Protein AF-A0A0C4EG77-F1 (afdb_monomer_lite)

Radius of gyration: 25.21 Å; chains: 1; bounding box: 55×54×52 Å

Sequence (113 aa):
MEMRRRSGRAVSERFVLATSGLVLLSDHPLFAAPSVPVAEEEERTASGNGDARVDGEMETTFNLGLTEKQRRDREGVVLPYFDAQTDIGGGEGGRILYEMGREDDFDDEEDEI

Foldseek 3Di:
DWDADPVRDIDDFDWDQDPVGIDTQCPPPVRPDPCDPDDDDDDDDDDDDDDDPPPPQDPDPDDPDDDPVRVVVVVPDDDPCPVVCVVPDPPPPPDDDDDDDPPPCPDPPPPPD

Structure (mmCIF, N/CA/C/O backbone):
data_AF-A0A0C4EG77-F1
#
_entry.id   AF-A0A0C4EG77-F1
#
loop_
_atom_site.group_PDB
_atom_site.id
_atom_site.type_symbol
_atom_site.label_atom_id
_atom_site.label_alt_id
_atom_site.label_comp_id
_atom_site.label_asym_id
_atom_site.label_entity_id
_atom_site.label_seq_id
_atom_site.pdbx_PDB_ins_code
_atom_site.Cartn_x
_atom_site.Cartn_y
_atom_site.Cartn_z
_atom_site.occupancy
_atom_site.B_iso_or_equiv
_atom_site.auth_seq_id
_atom_site.auth_comp_id
_atom_site.auth_asym_id
_atom_site.auth_atom_id
_atom_site.pdbx_PDB_model_num
ATOM 1 N N . MET A 1 1 ? -7.246 21.618 6.477 1.00 80.88 1 MET A N 1
ATOM 2 C CA . MET A 1 1 ? -6.494 22.786 5.989 1.00 80.88 1 MET A CA 1
ATOM 3 C C . MET A 1 1 ? -5.078 22.330 5.688 1.00 80.88 1 MET A C 1
ATOM 5 O O . MET A 1 1 ? -4.525 21.598 6.498 1.00 80.88 1 MET A O 1
ATOM 9 N N . GLU A 1 2 ? -4.529 22.681 4.527 1.00 86.69 2 GLU A N 1
ATOM 10 C CA . GLU A 1 2 ? -3.161 22.321 4.129 1.00 86.69 2 GLU A CA 1
ATOM 11 C C . GLU A 1 2 ? -2.296 23.585 4.101 1.00 86.69 2 GLU A C 1
ATOM 13 O O . GLU A 1 2 ? -2.693 24.603 3.536 1.00 86.69 2 GLU A O 1
ATOM 18 N N . MET A 1 3 ? -1.127 23.520 4.730 1.00 87.38 3 MET A N 1
ATOM 19 C CA . MET A 1 3 ? -0.118 24.568 4.756 1.00 87.38 3 MET A CA 1
ATOM 20 C C . MET A 1 3 ? 1.199 23.994 4.240 1.00 87.38 3 MET A C 1
ATOM 22 O O . MET A 1 3 ? 1.629 22.921 4.652 1.00 87.38 3 MET A O 1
ATOM 26 N N . ARG A 1 4 ? 1.889 24.732 3.372 1.00 91.06 4 ARG A N 1
ATOM 27 C CA . ARG A 1 4 ? 3.237 24.373 2.920 1.00 91.06 4 ARG A CA 1
ATOM 28 C C . ARG A 1 4 ? 4.276 25.155 3.712 1.00 91.06 4 ARG A C 1
ATOM 30 O O . ARG A 1 4 ? 4.212 26.381 3.781 1.00 91.06 4 ARG A O 1
ATOM 37 N N . ARG A 1 5 ? 5.228 24.449 4.329 1.00 89.94 5 ARG A N 1
ATOM 38 C CA . ARG A 1 5 ? 6.355 25.079 5.035 1.00 89.94 5 ARG A CA 1
ATOM 39 C C . ARG A 1 5 ? 7.346 25.650 4.018 1.00 89.94 5 ARG A C 1
ATOM 41 O O . ARG A 1 5 ? 7.358 25.246 2.859 1.00 89.94 5 ARG A O 1
ATOM 48 N N . ARG A 1 6 ? 8.237 26.542 4.466 1.00 89.69 6 ARG A N 1
ATOM 49 C CA . ARG A 1 6 ? 9.307 27.106 3.613 1.00 89.69 6 ARG A CA 1
ATOM 50 C C . ARG A 1 6 ? 10.249 26.036 3.046 1.00 89.69 6 ARG A C 1
ATOM 52 O O . ARG A 1 6 ? 10.828 26.252 1.996 1.00 89.69 6 ARG A O 1
ATOM 59 N N . SER A 1 7 ? 10.346 24.879 3.705 1.00 88.25 7 SER A N 1
ATOM 60 C CA . SER A 1 7 ? 11.074 23.701 3.219 1.00 88.25 7 SER A CA 1
ATOM 61 C C . SER A 1 7 ? 10.354 22.930 2.102 1.00 88.25 7 SER A C 1
ATOM 63 O O . SER A 1 7 ? 10.795 21.853 1.727 1.00 88.25 7 SER A O 1
ATOM 65 N N . GLY A 1 8 ? 9.200 23.403 1.619 1.00 89.25 8 GLY A N 1
ATOM 66 C CA . GLY A 1 8 ? 8.391 22.728 0.598 1.00 89.25 8 GLY A CA 1
ATOM 67 C C . GLY A 1 8 ? 7.515 21.588 1.130 1.00 89.25 8 GLY A C 1
ATOM 68 O O . GLY A 1 8 ? 6.552 21.203 0.470 1.00 89.25 8 GLY A O 1
ATOM 69 N N . ARG A 1 9 ? 7.774 21.086 2.346 1.00 90.12 9 ARG A N 1
ATOM 70 C CA . ARG A 1 9 ? 6.975 20.020 2.966 1.00 90.12 9 ARG A CA 1
ATOM 71 C C . ARG A 1 9 ? 5.557 20.508 3.283 1.00 90.12 9 ARG A C 1
ATOM 73 O O . ARG A 1 9 ? 5.376 21.507 3.988 1.00 90.12 9 ARG A O 1
ATOM 80 N N . ALA A 1 10 ? 4.561 19.781 2.778 1.00 90.31 10 ALA A N 1
ATOM 81 C CA . ALA A 1 10 ? 3.154 20.016 3.076 1.00 90.31 10 ALA A CA 1
ATOM 82 C C . ALA A 1 10 ? 2.787 19.461 4.462 1.00 90.31 10 ALA A C 1
ATOM 84 O O . ALA A 1 10 ? 3.207 18.369 4.846 1.00 90.31 10 ALA A O 1
ATOM 85 N N . VAL A 1 11 ? 2.007 20.233 5.211 1.00 88.94 11 VAL A N 1
ATOM 86 C CA . VAL A 1 11 ? 1.423 19.883 6.506 1.00 88.94 11 VAL A CA 1
ATOM 87 C C . VAL A 1 11 ? -0.081 20.028 6.361 1.00 88.94 11 VAL A C 1
ATOM 89 O O . VAL A 1 11 ? -0.560 21.063 5.903 1.00 88.94 11 VAL A O 1
ATOM 92 N N . SER A 1 12 ? -0.835 18.997 6.728 1.00 90.88 12 SER A N 1
ATOM 93 C CA . SER A 1 12 ? -2.294 19.040 6.668 1.00 90.88 12 SER A CA 1
ATO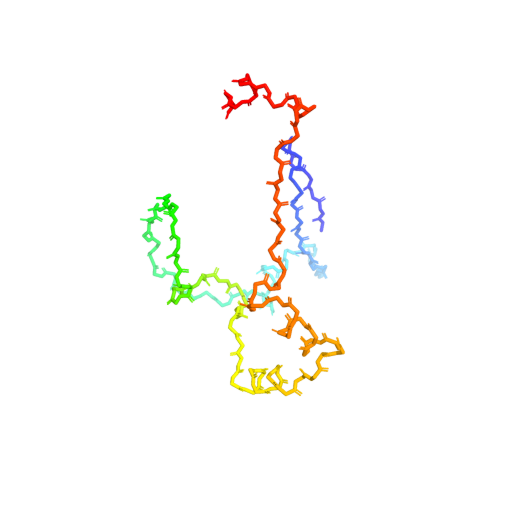M 94 C C . SER A 1 12 ? -2.892 18.719 8.028 1.00 90.88 12 SER A C 1
ATOM 96 O O . SER A 1 12 ? -2.473 17.776 8.692 1.00 90.88 12 SER A O 1
ATOM 98 N N . GLU A 1 13 ? -3.879 19.513 8.428 1.00 89.25 13 GLU A N 1
ATOM 99 C CA . GLU A 1 13 ? -4.638 19.332 9.664 1.00 89.25 13 GLU A CA 1
ATOM 100 C C . GLU A 1 13 ? -6.136 19.263 9.367 1.00 89.25 13 GLU A C 1
ATOM 102 O O . GLU A 1 13 ? -6.640 19.884 8.422 1.00 89.25 13 GLU A O 1
ATOM 107 N N . ARG A 1 14 ? -6.870 18.490 10.169 1.00 91.75 14 ARG A N 1
ATOM 108 C CA . ARG A 1 14 ? -8.324 18.326 10.043 1.00 91.75 14 ARG A CA 1
ATOM 109 C C . ARG A 1 14 ? -9.021 19.132 11.129 1.00 91.75 14 ARG A C 1
ATOM 111 O O . ARG A 1 14 ? -8.647 19.044 12.291 1.00 91.75 14 ARG A O 1
ATOM 118 N N . PHE A 1 15 ? -10.051 19.876 10.741 1.00 90.44 15 PHE A N 1
ATOM 119 C CA . PHE A 1 15 ? -10.835 20.724 11.636 1.00 90.44 15 PHE A CA 1
ATOM 120 C C . PHE A 1 15 ? -12.302 20.313 11.586 1.00 90.44 15 PHE A C 1
ATOM 122 O O . PHE A 1 15 ? -12.789 19.863 10.547 1.00 90.44 15 PHE A O 1
ATOM 129 N N . VAL A 1 16 ? -12.997 20.505 12.699 1.00 91.69 16 VAL A N 1
ATOM 130 C CA . VAL A 1 16 ? -14.445 20.350 12.825 1.00 91.69 16 VAL A CA 1
ATOM 131 C C . VAL A 1 16 ? -15.046 21.733 13.045 1.00 91.69 16 VAL A C 1
ATOM 133 O O . VAL A 1 16 ? -14.526 22.529 13.827 1.00 91.69 16 VAL A O 1
ATOM 136 N N . LEU A 1 17 ? -16.140 22.033 12.348 1.00 89.81 17 LEU A N 1
ATOM 137 C CA . LEU A 1 17 ? -16.901 23.254 12.585 1.00 89.81 17 LEU A CA 1
ATOM 138 C C . LEU A 1 17 ? -17.885 23.003 13.733 1.00 89.81 17 LEU A C 1
ATOM 140 O O . LEU A 1 17 ? -18.901 22.334 13.551 1.00 89.81 17 LEU A O 1
ATOM 144 N N . ALA A 1 18 ? -17.558 23.519 14.913 1.00 84.06 18 ALA A N 1
ATOM 145 C CA . ALA A 1 18 ? -18.431 23.527 16.075 1.00 84.06 18 ALA A CA 1
ATOM 146 C C . ALA A 1 18 ? -19.273 24.811 16.107 1.00 84.06 18 ALA A C 1
ATOM 148 O O . ALA A 1 18 ? -18.980 25.803 15.436 1.00 84.06 18 ALA A O 1
ATOM 149 N N . THR A 1 19 ? -20.311 24.821 16.940 1.00 86.38 19 THR A N 1
ATOM 150 C CA . THR A 1 19 ? -21.161 26.004 17.157 1.00 86.38 19 THR A CA 1
ATOM 151 C C . THR A 1 19 ? -20.386 27.202 17.715 1.00 86.38 19 THR A C 1
ATOM 153 O O . THR A 1 19 ? -20.789 28.341 17.501 1.00 86.38 19 THR A O 1
ATOM 156 N N . SER A 1 20 ? -19.266 26.954 18.397 1.00 84.19 20 SER A N 1
ATOM 157 C CA . SER A 1 20 ? -18.355 27.964 18.942 1.00 84.19 20 SER A CA 1
ATOM 158 C C . SER A 1 20 ? -17.241 28.396 17.979 1.00 84.19 20 SER A C 1
ATOM 160 O O . SER A 1 20 ? -16.485 29.306 18.314 1.00 84.19 20 SER A O 1
ATOM 162 N N . GLY A 1 21 ? -17.119 27.769 16.804 1.00 87.25 21 GLY A N 1
ATOM 163 C CA . GLY A 1 21 ? -16.078 28.066 15.819 1.00 87.25 21 GLY A CA 1
ATOM 164 C C . GLY A 1 21 ? -15.376 26.822 15.272 1.00 87.25 21 GLY A C 1
ATOM 165 O O . GLY A 1 21 ? -15.839 25.694 15.423 1.00 87.25 21 GLY A O 1
ATOM 166 N N . LEU A 1 22 ? -14.247 27.035 14.598 1.00 89.25 22 LEU A N 1
ATOM 167 C CA . LEU A 1 22 ? -13.404 25.957 14.078 1.00 89.25 22 LEU A CA 1
ATOM 168 C C . LEU A 1 22 ? -12.530 25.394 15.205 1.00 89.25 22 LEU A C 1
ATOM 170 O O . LEU A 1 22 ? -11.800 26.145 15.847 1.00 89.25 22 LEU A O 1
ATOM 174 N N . VAL A 1 23 ? -12.590 24.080 15.419 1.00 90.88 23 VAL A N 1
ATOM 175 C CA . VAL A 1 23 ? -11.788 23.358 16.419 1.00 90.88 23 VAL A CA 1
ATOM 176 C C . VAL A 1 23 ? -10.969 22.281 15.713 1.00 90.88 23 VAL A C 1
ATOM 178 O O . VAL A 1 23 ? -11.428 21.690 14.731 1.00 90.88 23 VAL A O 1
ATOM 181 N N . LEU A 1 24 ? -9.744 22.035 16.177 1.00 89.69 24 LEU A N 1
ATOM 182 C CA . LEU A 1 24 ? -8.902 20.962 15.655 1.00 89.69 24 LEU A CA 1
ATOM 183 C C . LEU A 1 24 ? -9.553 19.601 15.948 1.00 89.69 24 LEU A C 1
ATOM 185 O O . LEU A 1 24 ? -10.125 19.394 17.017 1.00 89.69 24 LEU A O 1
ATOM 189 N N . LEU A 1 25 ? -9.485 18.662 15.003 1.00 89.19 25 LEU A N 1
ATOM 190 C CA . LEU A 1 25 ? -10.133 17.356 15.155 1.00 89.19 25 LEU A CA 1
ATOM 191 C C . LEU A 1 25 ? -9.623 16.595 16.390 1.00 89.19 25 LEU A C 1
ATOM 193 O O . LEU A 1 25 ? -10.423 15.955 17.059 1.00 89.19 25 LEU A O 1
ATOM 197 N N . SER A 1 26 ? -8.331 16.698 16.716 1.00 86.38 26 SER A N 1
ATOM 198 C CA . SER A 1 26 ? -7.726 16.063 17.899 1.00 86.38 26 SER A CA 1
ATOM 199 C C . SER A 1 26 ? -8.222 16.628 19.227 1.00 86.38 26 SER A C 1
ATOM 201 O O . SER A 1 26 ? -8.188 15.929 20.232 1.00 86.38 26 SER A O 1
ATOM 203 N N . ASP A 1 27 ? -8.690 17.874 19.235 1.00 85.19 27 ASP A N 1
ATOM 204 C CA . ASP A 1 27 ? -9.074 18.583 20.458 1.00 85.19 27 ASP A CA 1
ATOM 205 C C . ASP A 1 27 ? -10.585 18.486 20.701 1.00 85.19 27 ASP A C 1
ATOM 207 O O . ASP A 1 27 ? -11.103 18.899 21.740 1.00 85.19 27 ASP A O 1
ATOM 211 N N . HIS A 1 28 ? -11.326 17.941 19.733 1.00 85.75 28 HIS A N 1
ATOM 212 C CA . HIS A 1 28 ? -12.755 17.742 19.865 1.00 85.75 28 HIS A CA 1
ATOM 213 C C . HIS A 1 28 ? -13.030 16.588 20.846 1.00 85.75 28 HIS A C 1
ATOM 215 O O . HIS A 1 28 ? -12.514 15.489 20.649 1.00 85.75 28 HIS A O 1
ATOM 221 N N . PRO A 1 29 ? -13.907 16.759 21.852 1.00 83.44 29 PRO A N 1
ATOM 222 C CA . PRO A 1 29 ? -14.089 15.787 22.938 1.00 83.44 29 PRO A CA 1
ATOM 223 C C . PRO A 1 29 ? -14.526 14.387 22.476 1.00 83.44 29 PRO A C 1
ATOM 225 O O . PRO A 1 29 ? -14.283 13.408 23.168 1.00 83.44 29 PRO A O 1
ATOM 228 N N . LEU A 1 30 ? -15.158 14.278 21.302 1.00 81.81 30 LEU A N 1
ATOM 229 C CA . LEU A 1 30 ? -15.543 12.991 20.698 1.00 81.81 30 LEU A CA 1
ATOM 230 C C . LEU A 1 30 ? -14.423 12.299 19.899 1.00 81.81 30 LEU A C 1
ATOM 232 O O . LEU A 1 30 ? -14.570 11.133 19.548 1.00 81.81 30 LEU A O 1
ATOM 236 N N . PHE A 1 31 ? -13.351 13.016 19.565 1.00 82.00 31 PHE A N 1
ATOM 237 C CA . PHE A 1 31 ? -12.266 12.552 18.691 1.00 82.00 31 PHE A CA 1
ATOM 238 C C . PHE A 1 31 ? -10.883 12.640 19.351 1.00 82.00 31 PHE A C 1
ATOM 240 O O . PHE A 1 31 ? -9.894 12.236 18.740 1.00 82.00 31 PHE A O 1
ATOM 247 N N . ALA A 1 32 ? -10.810 13.144 20.585 1.00 81.00 32 ALA A N 1
ATOM 248 C CA . ALA A 1 32 ? -9.586 13.178 21.364 1.00 81.00 32 ALA A CA 1
ATOM 249 C C . ALA A 1 32 ? -9.065 11.757 21.597 1.00 81.00 32 ALA A C 1
ATOM 251 O O . ALA A 1 32 ? -9.802 10.869 22.035 1.00 81.00 32 ALA A O 1
ATOM 252 N N . ALA A 1 33 ? -7.787 11.542 21.283 1.00 75.62 33 ALA A N 1
ATOM 253 C CA . ALA A 1 33 ? -7.131 10.274 21.559 1.00 75.62 33 ALA A CA 1
ATOM 254 C C . ALA A 1 33 ? -7.112 10.033 23.081 1.00 75.62 33 ALA A C 1
ATOM 256 O O . ALA A 1 33 ? -6.870 10.977 23.841 1.00 75.62 33 ALA A O 1
ATOM 257 N N . PRO A 1 34 ? -7.360 8.798 23.551 1.00 72.75 34 PRO A N 1
ATOM 258 C CA . PRO A 1 34 ? -7.219 8.489 24.966 1.00 72.75 34 PRO A CA 1
ATOM 259 C C . PRO A 1 34 ? -5.778 8.786 25.391 1.00 72.75 34 PRO A C 1
ATOM 261 O O . PRO A 1 34 ? -4.834 8.336 24.743 1.00 72.75 34 PRO A O 1
ATOM 264 N N . SER A 1 35 ? -5.605 9.555 26.467 1.00 60.91 35 SER A N 1
ATOM 265 C CA . SER A 1 35 ? -4.297 9.841 27.054 1.00 60.91 35 SER A CA 1
ATOM 266 C C . SER A 1 35 ? -3.737 8.559 27.673 1.00 60.91 35 SER A C 1
ATOM 268 O O . SER A 1 35 ? -3.946 8.280 28.854 1.00 60.91 35 SER A O 1
ATOM 270 N N . VAL A 1 36 ? -3.083 7.736 26.860 1.00 53.31 36 VAL A N 1
ATOM 271 C CA . VAL A 1 36 ? -2.276 6.621 27.350 1.00 53.31 36 VAL A CA 1
ATOM 272 C C . VAL A 1 36 ? -1.014 7.246 27.954 1.00 53.31 36 VAL A C 1
ATOM 274 O O . VAL A 1 36 ? -0.365 8.034 27.264 1.00 53.31 36 VAL A O 1
ATOM 277 N N . PRO A 1 37 ? -0.676 6.993 29.232 1.00 46.59 37 PRO A N 1
ATOM 278 C CA . PRO A 1 37 ? 0.552 7.519 29.810 1.00 46.59 37 PRO A CA 1
ATOM 279 C C . PRO A 1 37 ? 1.739 6.930 29.043 1.00 46.59 37 PRO A C 1
ATOM 281 O O . PRO A 1 37 ? 1.967 5.722 29.062 1.00 46.59 37 PRO A O 1
ATOM 284 N N . VAL A 1 38 ? 2.444 7.800 28.324 1.00 45.12 38 VAL A N 1
ATOM 285 C CA . VAL A 1 38 ? 3.650 7.478 27.563 1.00 45.12 38 VAL A CA 1
ATOM 286 C C . VAL A 1 38 ? 4.749 7.172 28.577 1.00 45.12 38 VAL A C 1
ATOM 288 O O . VAL A 1 38 ? 5.187 8.061 29.308 1.00 45.12 38 VAL A O 1
ATOM 291 N N . ALA A 1 39 ? 5.137 5.903 28.675 1.00 44.53 39 ALA A N 1
ATOM 292 C CA . ALA A 1 39 ? 6.370 5.522 29.341 1.00 44.53 39 ALA A CA 1
ATOM 293 C C . ALA A 1 39 ? 7.533 5.984 28.450 1.00 44.53 39 ALA A C 1
ATOM 295 O O . ALA A 1 39 ? 7.689 5.486 27.342 1.00 44.53 39 ALA A O 1
ATOM 296 N N . GLU A 1 40 ? 8.229 7.010 28.934 1.00 42.47 40 GLU A N 1
ATOM 297 C CA . GLU A 1 40 ? 9.622 7.402 28.683 1.00 42.47 40 GLU A CA 1
ATOM 298 C C . GLU A 1 40 ? 10.266 6.860 27.390 1.00 42.47 40 GLU A C 1
ATOM 300 O O . GLU A 1 40 ? 10.693 5.712 27.298 1.00 42.47 40 GLU A O 1
ATOM 305 N N . GLU A 1 41 ? 10.364 7.749 26.399 1.00 41.59 41 GLU A N 1
ATOM 306 C CA . GLU A 1 41 ? 11.125 7.584 25.162 1.00 41.59 41 GLU A CA 1
ATOM 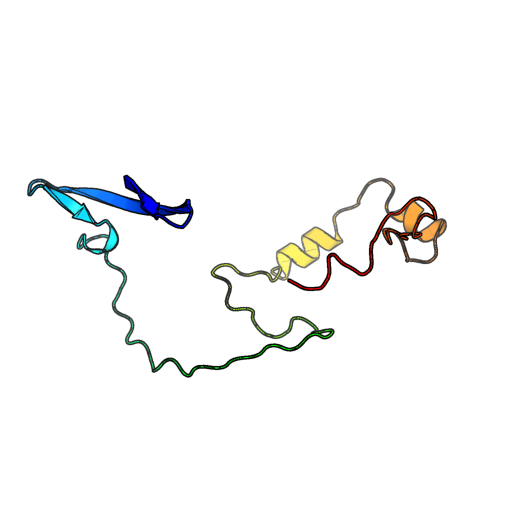307 C C . GLU A 1 41 ? 12.632 7.471 25.479 1.00 41.59 41 GLU A C 1
ATOM 309 O O . GLU A 1 41 ? 13.279 8.461 25.822 1.00 41.59 41 GLU A O 1
ATOM 314 N N . GLU A 1 42 ? 13.211 6.273 25.357 1.00 37.97 42 GLU A N 1
ATOM 315 C CA . GLU A 1 42 ? 14.665 6.109 25.247 1.00 37.97 42 GLU A CA 1
ATOM 316 C C . GLU A 1 42 ? 15.089 6.223 23.777 1.00 37.97 42 GLU A C 1
ATOM 318 O O . GLU A 1 42 ? 14.775 5.370 22.944 1.00 37.97 42 GLU A O 1
ATOM 323 N N . GLU A 1 43 ? 15.858 7.271 23.476 1.00 43.78 43 GLU A N 1
ATOM 324 C CA . GLU A 1 43 ? 16.637 7.419 22.249 1.00 43.78 43 GLU A CA 1
ATOM 325 C C . GLU A 1 43 ? 17.459 6.155 21.953 1.00 43.78 43 GLU A C 1
ATOM 327 O O . GLU A 1 43 ? 18.344 5.781 22.726 1.00 43.78 43 GLU A O 1
ATOM 332 N N . ARG A 1 44 ? 17.251 5.533 20.785 1.00 40.91 44 ARG A N 1
ATOM 333 C CA . ARG A 1 44 ? 18.241 4.621 20.193 1.00 40.91 44 ARG A CA 1
ATOM 334 C C . ARG A 1 44 ? 18.423 4.913 18.714 1.00 40.91 44 ARG A C 1
ATOM 336 O O . ARG A 1 44 ? 17.638 4.528 17.855 1.00 40.91 44 ARG A O 1
ATOM 343 N N . THR A 1 45 ? 19.528 5.591 18.443 1.00 41.59 45 THR A N 1
ATOM 344 C CA . THR A 1 45 ? 20.224 5.605 17.160 1.00 41.59 45 THR A CA 1
ATOM 345 C C . THR A 1 45 ? 20.572 4.180 16.721 1.00 41.59 45 THR A C 1
ATOM 347 O O . THR A 1 45 ? 21.194 3.448 17.491 1.00 41.59 45 THR A O 1
ATOM 350 N N . ALA A 1 46 ? 20.291 3.816 15.470 1.00 38.38 46 ALA A N 1
ATOM 351 C CA . ALA A 1 46 ? 20.979 2.711 14.804 1.00 38.38 46 ALA A CA 1
ATOM 352 C C . ALA A 1 46 ? 21.044 2.955 13.289 1.00 38.38 46 ALA A C 1
ATOM 354 O O . ALA A 1 46 ? 20.146 2.598 12.533 1.00 38.38 46 ALA A O 1
ATOM 355 N N . SER A 1 47 ? 22.139 3.589 12.866 1.00 43.09 47 SER A N 1
ATOM 356 C CA . SER A 1 47 ? 22.706 3.401 11.530 1.00 43.09 47 SER A CA 1
ATOM 357 C C . SER A 1 47 ? 23.387 2.028 11.499 1.00 43.09 47 SER A C 1
ATOM 359 O O . SER A 1 47 ? 24.105 1.693 12.443 1.00 43.09 47 SER A O 1
ATOM 361 N N . GLY A 1 48 ? 23.164 1.229 10.454 1.00 32.91 48 GLY A N 1
ATOM 362 C CA . GLY A 1 48 ? 23.808 -0.079 10.320 1.00 32.91 48 GLY A CA 1
ATOM 363 C C . GLY A 1 48 ? 23.178 -0.973 9.258 1.00 32.91 48 GLY A C 1
ATOM 364 O O . GLY A 1 48 ? 22.165 -1.617 9.494 1.00 32.91 48 GLY A O 1
ATOM 365 N N . ASN A 1 49 ? 23.819 -1.002 8.095 1.00 42.00 49 ASN A N 1
ATOM 366 C CA . ASN A 1 49 ? 23.562 -1.862 6.944 1.00 42.00 49 ASN A CA 1
ATOM 367 C C . ASN A 1 49 ? 23.701 -3.364 7.294 1.00 42.00 49 ASN A C 1
ATOM 369 O O . ASN A 1 49 ? 24.641 -3.728 8.001 1.00 42.00 49 ASN A O 1
ATOM 373 N N . GLY A 1 50 ? 22.850 -4.235 6.736 1.00 34.22 50 GLY A N 1
ATOM 374 C CA . GLY A 1 50 ? 23.084 -5.688 6.712 1.00 34.22 50 GLY A CA 1
ATOM 375 C C . GLY A 1 50 ? 21.864 -6.564 7.011 1.00 34.22 50 GLY A C 1
ATOM 376 O O . GLY A 1 50 ? 21.359 -6.558 8.126 1.00 34.22 50 GLY A O 1
ATOM 377 N N . ASP A 1 51 ? 21.446 -7.331 5.998 1.00 44.66 51 ASP A N 1
ATOM 378 C CA . ASP A 1 51 ? 20.776 -8.644 6.057 1.00 44.66 51 ASP A CA 1
ATOM 379 C C . ASP A 1 51 ? 20.080 -9.005 7.385 1.00 44.66 51 ASP A C 1
ATOM 381 O O . ASP A 1 51 ? 20.496 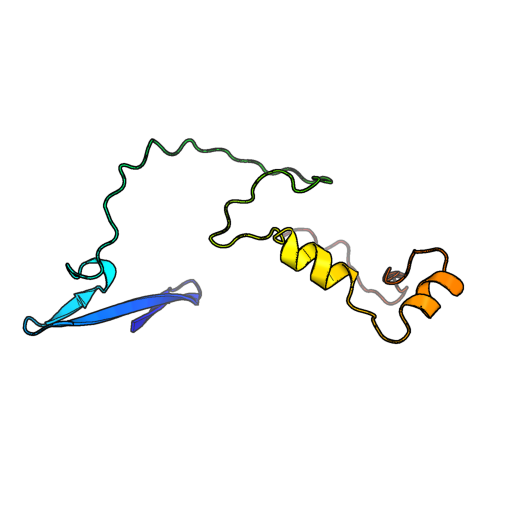-9.893 8.132 1.00 44.66 51 ASP A O 1
ATOM 385 N N . ALA A 1 52 ? 18.993 -8.299 7.688 1.00 38.22 52 ALA A N 1
ATOM 386 C CA . ALA A 1 52 ? 18.119 -8.651 8.788 1.00 38.22 52 ALA A CA 1
ATOM 387 C C . ALA A 1 52 ? 16.977 -9.499 8.232 1.00 38.22 52 ALA A C 1
ATOM 389 O O . ALA A 1 52 ? 16.083 -8.998 7.548 1.00 38.22 52 ALA A O 1
ATOM 390 N N . ARG A 1 53 ? 16.965 -10.788 8.592 1.00 46.88 53 ARG A N 1
ATOM 391 C CA . ARG A 1 53 ? 15.700 -11.500 8.795 1.00 46.88 53 ARG A CA 1
ATOM 392 C C . ARG A 1 53 ? 14.812 -10.555 9.602 1.00 46.88 53 ARG A C 1
ATOM 394 O O . ARG A 1 53 ? 15.130 -10.260 10.753 1.00 46.88 53 ARG A O 1
ATOM 401 N N . VAL A 1 54 ? 13.778 -10.019 8.957 1.00 48.12 54 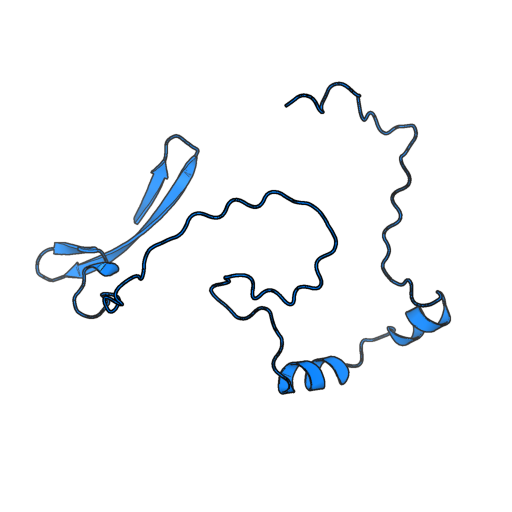VAL A N 1
ATOM 402 C CA . VAL A 1 54 ? 12.813 -9.087 9.547 1.00 48.12 54 VAL A CA 1
ATOM 403 C C . VAL A 1 54 ? 11.940 -9.879 10.516 1.00 48.12 54 VAL A C 1
ATOM 405 O O . VAL A 1 54 ? 10.811 -10.239 10.217 1.00 48.12 54 VAL A O 1
ATOM 408 N N . ASP A 1 55 ? 12.535 -10.234 11.647 1.00 48.00 55 ASP A N 1
ATOM 409 C CA . ASP A 1 55 ? 11.871 -10.776 12.835 1.00 48.00 55 ASP A CA 1
ATOM 410 C C . ASP A 1 55 ? 11.970 -9.769 13.997 1.00 48.00 55 ASP A C 1
ATOM 412 O O . ASP A 1 55 ? 11.679 -10.069 15.149 1.00 48.00 55 ASP A O 1
ATOM 416 N N . GLY A 1 56 ? 12.417 -8.546 13.691 1.00 50.88 56 GLY A N 1
ATOM 417 C CA . GLY A 1 56 ? 12.182 -7.375 14.517 1.00 50.88 56 GLY A CA 1
ATOM 418 C C . GLY A 1 56 ? 10.901 -6.724 14.027 1.00 50.88 56 GLY A C 1
ATOM 419 O O . GLY A 1 56 ? 10.835 -6.315 12.866 1.00 50.88 56 GLY A O 1
ATOM 420 N N . GLU A 1 57 ? 9.890 -6.669 14.889 1.00 61.44 57 GLU A N 1
ATOM 421 C CA . GLU A 1 57 ? 8.646 -5.941 14.658 1.00 61.44 57 GLU A CA 1
ATOM 422 C C . GLU A 1 57 ? 8.989 -4.483 14.326 1.00 61.44 57 GLU A C 1
ATOM 424 O O . GLU A 1 57 ? 9.233 -3.661 15.205 1.00 61.44 57 GLU A O 1
ATOM 429 N N . MET A 1 58 ? 9.082 -4.168 13.032 1.00 63.75 58 MET A N 1
ATOM 430 C CA . MET A 1 58 ? 9.204 -2.791 12.577 1.00 63.75 58 MET A CA 1
ATOM 431 C C . MET A 1 58 ? 7.975 -2.049 13.094 1.00 63.75 58 MET A C 1
ATOM 433 O O . MET A 1 58 ? 6.849 -2.461 12.796 1.00 63.75 58 MET A O 1
ATOM 437 N N . GLU A 1 59 ? 8.188 -0.970 13.850 1.00 70.19 59 GLU A N 1
ATOM 438 C CA . GLU A 1 59 ? 7.124 -0.116 14.380 1.00 70.19 59 GLU A CA 1
ATOM 439 C C . GLU A 1 59 ? 6.367 0.550 13.227 1.00 70.19 59 GLU A C 1
ATOM 441 O O . GLU A 1 59 ? 6.648 1.658 12.774 1.00 70.19 59 GLU A O 1
ATOM 446 N N . THR A 1 60 ? 5.401 -0.185 12.699 1.00 78.06 60 THR A N 1
ATOM 447 C CA . THR A 1 60 ? 4.547 0.219 11.598 1.00 78.06 60 THR A CA 1
ATOM 448 C C . THR A 1 60 ? 3.131 0.334 12.128 1.00 78.06 60 THR A C 1
ATOM 450 O O . THR A 1 60 ? 2.671 -0.469 12.935 1.00 78.06 60 THR A O 1
ATOM 453 N N . THR A 1 61 ? 2.402 1.357 11.683 1.00 84.50 61 THR A N 1
ATOM 454 C CA . THR A 1 61 ? 1.008 1.589 12.108 1.00 84.50 61 THR A CA 1
ATOM 455 C C . THR A 1 61 ? 0.034 0.529 11.577 1.00 84.50 61 THR A C 1
ATOM 457 O O . THR A 1 61 ? -1.167 0.596 11.836 1.00 84.50 61 THR A O 1
ATOM 460 N N . PHE A 1 62 ? 0.540 -0.444 10.819 1.00 82.81 62 PHE A N 1
ATOM 461 C CA . PHE A 1 62 ? -0.184 -1.554 10.227 1.00 82.81 62 PHE A CA 1
ATOM 462 C C . PHE A 1 62 ? 0.707 -2.799 10.210 1.00 82.81 62 PHE A C 1
ATOM 464 O O . PHE A 1 62 ? 1.913 -2.697 10.041 1.00 82.81 62 PHE A O 1
ATOM 471 N N . ASN A 1 63 ? 0.115 -3.986 10.340 1.00 79.69 63 ASN A N 1
ATOM 472 C CA . ASN A 1 63 ? 0.876 -5.234 10.335 1.00 79.69 63 ASN A CA 1
ATOM 473 C C . ASN A 1 63 ? 1.441 -5.532 8.939 1.00 79.69 63 ASN A C 1
ATOM 475 O O . ASN A 1 63 ? 0.681 -5.699 7.985 1.00 79.69 63 ASN A O 1
ATOM 479 N N . LEU A 1 64 ? 2.768 -5.644 8.840 1.00 82.50 64 LEU A N 1
ATOM 480 C CA . LEU A 1 64 ? 3.468 -6.075 7.623 1.00 82.50 64 LEU A CA 1
ATOM 481 C C . LEU A 1 64 ? 3.457 -7.601 7.427 1.00 82.50 64 LEU A C 1
ATOM 483 O O . LEU A 1 64 ? 3.697 -8.088 6.323 1.00 82.50 64 LEU A O 1
ATOM 487 N N . GLY A 1 65 ? 3.178 -8.360 8.489 1.00 84.56 65 GLY A N 1
ATOM 488 C CA . GLY A 1 65 ? 3.055 -9.812 8.435 1.00 84.56 65 GLY A CA 1
ATOM 489 C C . GLY A 1 65 ? 1.730 -10.268 7.820 1.00 84.56 65 GLY A C 1
ATOM 490 O O . GLY A 1 65 ? 0.688 -9.630 7.978 1.00 84.56 65 GLY A O 1
ATOM 491 N N . LEU A 1 66 ? 1.755 -11.421 7.152 1.00 84.88 66 LEU A N 1
ATOM 492 C CA . LEU A 1 66 ? 0.536 -12.105 6.726 1.00 84.88 66 LEU A CA 1
ATOM 493 C C . LEU A 1 66 ? -0.011 -12.946 7.879 1.00 84.88 66 LEU A C 1
ATOM 495 O O . LEU A 1 66 ? 0.727 -13.662 8.552 1.00 84.88 66 LEU A O 1
ATOM 499 N N . THR A 1 67 ? -1.328 -12.923 8.066 1.00 88.75 67 THR A N 1
ATOM 500 C CA . THR A 1 67 ? -1.997 -13.901 8.934 1.00 88.75 67 THR A CA 1
ATOM 501 C C . THR A 1 67 ? -1.872 -15.308 8.348 1.00 88.75 67 THR A C 1
ATOM 503 O O . THR A 1 67 ? -1.765 -15.489 7.135 1.00 88.75 67 THR A O 1
ATOM 506 N N . GLU A 1 68 ? -1.987 -16.336 9.190 1.00 87.50 68 GLU A N 1
ATOM 507 C CA . GLU A 1 68 ? -1.891 -17.737 8.754 1.00 87.50 68 GLU A CA 1
ATOM 508 C C . GLU A 1 68 ? -2.936 -18.113 7.685 1.00 87.50 68 GLU A C 1
ATOM 510 O O . GLU A 1 68 ? -2.696 -18.955 6.821 1.00 87.50 68 GLU A O 1
ATOM 515 N N . LYS A 1 69 ? -4.102 -17.457 7.704 1.00 89.62 69 LYS A N 1
ATOM 516 C CA . LYS A 1 69 ? -5.107 -17.604 6.647 1.00 89.62 69 LYS A CA 1
ATOM 517 C C . LYS A 1 69 ? -4.614 -17.011 5.324 1.00 89.62 69 LYS A C 1
ATOM 519 O O . LYS A 1 69 ? -4.647 -17.695 4.311 1.00 89.62 69 LYS A O 1
ATOM 524 N N . GLN A 1 70 ? -4.110 -15.778 5.347 1.00 88.19 70 GLN A N 1
ATOM 525 C CA . GLN A 1 70 ? -3.596 -15.096 4.156 1.00 88.19 70 GLN A CA 1
ATOM 526 C C . GLN A 1 70 ? -2.371 -15.798 3.565 1.00 88.19 70 GLN A C 1
ATOM 528 O O . GLN A 1 70 ? -2.232 -15.846 2.347 1.00 88.19 70 GLN A O 1
ATOM 533 N N . ARG A 1 71 ? -1.503 -16.371 4.408 1.00 88.19 71 ARG A N 1
ATOM 534 C CA . ARG A 1 71 ? -0.359 -17.178 3.966 1.00 88.19 71 ARG A CA 1
ATOM 535 C C . ARG A 1 71 ? -0.824 -18.408 3.185 1.00 88.19 71 ARG A C 1
ATOM 537 O O . ARG A 1 71 ? -0.353 -18.631 2.075 1.00 88.19 71 ARG A O 1
ATOM 544 N N . ARG A 1 72 ? -1.794 -19.152 3.729 1.00 88.56 72 ARG A N 1
ATOM 545 C CA . ARG A 1 72 ? -2.379 -20.327 3.066 1.00 88.56 72 ARG A CA 1
ATOM 546 C C . ARG A 1 72 ? -3.076 -19.961 1.758 1.00 88.56 72 ARG A C 1
ATOM 548 O O . ARG A 1 72 ? -2.900 -20.654 0.763 1.00 88.56 72 ARG A O 1
ATOM 555 N N . ASP A 1 73 ? -3.830 -18.865 1.757 1.00 89.12 73 ASP A N 1
ATOM 556 C CA . ASP A 1 73 ? -4.509 -18.383 0.556 1.00 89.12 73 ASP A CA 1
ATOM 557 C C . ASP A 1 73 ? -3.480 -17.969 -0.512 1.00 89.12 73 ASP A C 1
ATOM 559 O O . ASP A 1 73 ? -3.625 -18.358 -1.664 1.00 89.12 73 ASP A O 1
ATOM 563 N N . ARG A 1 74 ? -2.392 -17.276 -0.132 1.00 87.25 74 ARG A N 1
ATOM 564 C CA . ARG A 1 74 ? -1.278 -16.911 -1.028 1.00 87.25 74 ARG A CA 1
ATOM 565 C C . ARG A 1 74 ? -0.583 -18.133 -1.630 1.00 87.25 74 ARG A C 1
ATOM 567 O O . ARG A 1 74 ? -0.258 -18.108 -2.809 1.00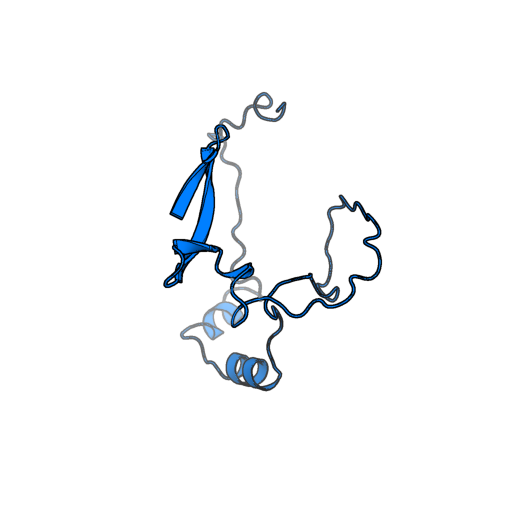 87.25 74 ARG A O 1
ATOM 574 N N . GLU A 1 75 ? -0.350 -19.179 -0.843 1.00 84.50 75 GLU A N 1
ATOM 575 C CA . GLU A 1 75 ? 0.284 -20.423 -1.311 1.00 84.50 75 GLU A CA 1
ATOM 576 C C . GLU A 1 75 ? -0.608 -21.224 -2.267 1.00 84.50 75 GLU A C 1
ATOM 578 O O . GLU A 1 75 ? -0.100 -21.936 -3.127 1.00 84.50 75 GLU A O 1
ATOM 583 N N . GLY A 1 76 ? -1.931 -21.092 -2.147 1.00 83.38 76 GLY A N 1
ATOM 584 C CA . GLY A 1 76 ? -2.894 -21.725 -3.050 1.00 83.38 76 GLY A CA 1
ATOM 585 C C . GLY A 1 76 ? -3.148 -20.960 -4.354 1.00 83.38 76 GLY A C 1
ATOM 586 O O . GLY A 1 76 ? -3.862 -21.469 -5.221 1.00 83.38 76 GLY A O 1
ATOM 587 N N . VAL A 1 77 ? -2.610 -19.745 -4.510 1.00 86.44 77 VAL A N 1
ATOM 588 C CA . VAL A 1 77 ? -2.767 -18.961 -5.741 1.00 86.44 77 VAL A CA 1
ATOM 589 C C . VAL A 1 77 ? -1.848 -19.521 -6.822 1.00 86.44 77 VAL A C 1
ATOM 591 O O . VAL A 1 77 ? -0.630 -19.374 -6.767 1.00 86.44 77 VAL A O 1
ATOM 594 N N . VAL A 1 78 ? -2.454 -20.122 -7.846 1.00 84.62 78 VAL A N 1
ATOM 595 C CA . VAL A 1 78 ? -1.742 -20.572 -9.044 1.00 84.62 78 VAL A CA 1
ATOM 596 C C . VAL A 1 78 ? -1.551 -19.385 -9.981 1.00 84.62 78 VAL A C 1
ATOM 598 O O . VAL A 1 78 ? -2.512 -18.845 -10.535 1.00 84.62 78 VAL A O 1
ATOM 601 N N . LEU A 1 79 ? -0.298 -18.975 -10.154 1.00 81.69 79 LEU A N 1
ATOM 602 C CA . LEU A 1 79 ? 0.077 -17.927 -11.093 1.00 81.69 79 LEU A CA 1
ATOM 603 C C . LEU A 1 79 ? 0.260 -18.524 -12.499 1.00 81.69 79 LEU A C 1
ATOM 605 O O . LEU A 1 79 ? 0.986 -19.511 -12.652 1.00 81.69 79 LEU A O 1
ATOM 609 N N . PRO A 1 80 ? -0.351 -17.938 -13.546 1.00 84.81 80 PRO A N 1
ATOM 610 C CA . PRO A 1 80 ? -0.111 -18.372 -14.917 1.00 84.81 80 PRO A CA 1
ATOM 611 C C . PRO A 1 80 ? 1.386 -18.349 -15.252 1.00 84.81 80 PRO A C 1
ATOM 613 O O . PRO A 1 80 ? 2.053 -17.341 -15.027 1.00 84.81 80 PRO A O 1
ATOM 616 N N . TYR A 1 81 ? 1.897 -19.447 -15.816 1.00 75.25 81 TYR A N 1
ATOM 617 C CA . TYR A 1 81 ? 3.291 -19.607 -16.267 1.00 75.25 81 TYR A CA 1
ATOM 618 C C . TYR A 1 81 ? 4.373 -19.535 -15.178 1.00 75.25 81 TYR A C 1
ATOM 620 O O . TYR A 1 81 ? 5.556 -19.480 -15.507 1.00 75.25 81 TYR A O 1
ATOM 628 N N . PHE A 1 82 ? 4.007 -19.572 -13.897 1.00 72.56 82 PHE A N 1
ATOM 629 C CA . PHE A 1 82 ? 4.987 -19.602 -12.809 1.00 72.56 82 PHE A CA 1
ATOM 630 C C . PHE A 1 82 ? 5.837 -20.880 -12.839 1.00 72.56 82 PHE A C 1
ATOM 632 O O . PHE A 1 82 ? 7.059 -20.803 -12.745 1.00 72.56 82 PHE A O 1
ATOM 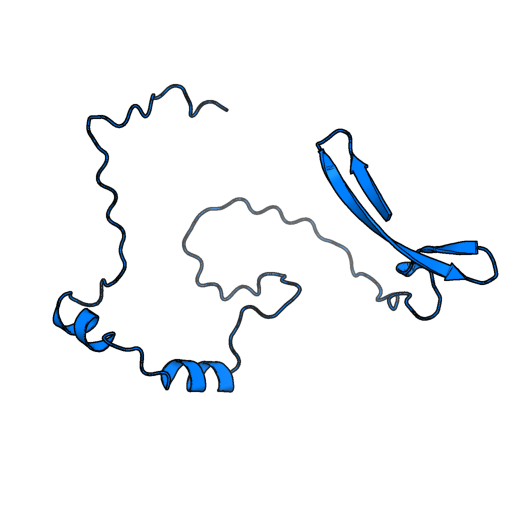639 N N . ASP A 1 83 ? 5.213 -22.024 -13.129 1.00 72.19 83 ASP A N 1
ATOM 640 C CA . ASP A 1 83 ? 5.889 -23.322 -13.267 1.00 72.19 83 ASP A CA 1
ATOM 641 C C . ASP A 1 83 ? 6.965 -23.316 -14.375 1.00 72.19 83 ASP A C 1
ATOM 643 O O . ASP A 1 83 ? 7.990 -23.992 -14.277 1.00 72.19 83 ASP A O 1
ATOM 647 N N . ALA A 1 84 ? 6.786 -22.491 -15.413 1.00 71.31 84 ALA A N 1
ATOM 648 C CA . ALA A 1 84 ? 7.754 -22.364 -16.501 1.00 71.31 84 ALA A CA 1
ATOM 649 C C . ALA A 1 84 ? 9.042 -21.631 -16.074 1.00 71.31 84 ALA A C 1
ATOM 651 O O . ALA A 1 84 ? 10.086 -21.820 -16.696 1.00 71.31 84 ALA A O 1
ATOM 652 N N . GLN A 1 85 ? 8.996 -20.812 -15.014 1.00 66.50 85 GLN A N 1
ATOM 653 C CA . GLN A 1 85 ? 10.185 -20.137 -14.475 1.00 66.50 85 GLN A CA 1
ATOM 654 C C . GLN A 1 85 ? 11.083 -21.111 -13.705 1.00 66.50 85 GLN A C 1
ATOM 656 O O . GLN A 1 85 ? 12.308 -21.001 -13.765 1.00 66.50 85 GLN A O 1
ATOM 661 N N . THR A 1 86 ? 10.485 -22.090 -13.020 1.00 66.31 86 THR A N 1
ATOM 662 C CA . THR A 1 86 ? 11.218 -23.149 -12.315 1.00 66.31 86 THR A CA 1
ATOM 663 C C . THR A 1 86 ? 11.960 -24.084 -13.268 1.00 66.31 86 THR A C 1
ATOM 665 O O . THR A 1 86 ? 13.106 -24.429 -12.988 1.00 66.31 86 THR A O 1
ATOM 668 N N . ASP A 1 87 ? 11.359 -24.431 -14.410 1.00 59.97 87 ASP A N 1
ATOM 669 C CA . ASP A 1 87 ? 11.939 -25.392 -15.359 1.00 59.97 87 ASP A CA 1
ATOM 670 C C . ASP A 1 87 ? 13.027 -24.791 -16.266 1.00 59.97 87 ASP A C 1
ATOM 672 O O . ASP A 1 87 ? 13.938 -25.499 -16.694 1.00 59.97 87 ASP A O 1
ATOM 676 N N . ILE A 1 88 ? 12.962 -23.487 -16.565 1.00 61.56 88 ILE A N 1
ATOM 677 C CA . ILE A 1 88 ? 13.885 -22.827 -17.508 1.00 61.56 88 ILE A CA 1
ATOM 678 C C . ILE A 1 88 ? 15.108 -22.214 -16.803 1.00 61.56 88 ILE A C 1
ATOM 680 O O . ILE A 1 88 ? 16.136 -21.995 -17.444 1.00 61.56 88 ILE A O 1
ATOM 684 N N . GLY A 1 89 ? 15.055 -21.969 -15.489 1.00 56.53 89 GLY A N 1
ATOM 685 C CA . GLY A 1 89 ? 16.114 -21.213 -14.817 1.00 56.53 89 GLY A CA 1
ATOM 686 C C . GLY A 1 89 ? 16.205 -21.409 -13.311 1.00 56.53 89 GLY A C 1
ATOM 687 O O . GLY A 1 89 ? 16.015 -20.450 -12.573 1.00 56.53 89 GLY A O 1
ATOM 688 N N . GLY A 1 90 ? 16.525 -22.626 -12.855 1.00 57.31 90 GLY A N 1
ATOM 689 C CA . GLY A 1 90 ? 17.262 -22.891 -11.604 1.00 57.31 90 GLY A CA 1
ATOM 690 C C . GLY A 1 90 ? 16.781 -22.225 -10.303 1.00 57.31 90 GLY A C 1
ATOM 691 O O . GLY A 1 90 ? 17.554 -22.153 -9.353 1.00 57.31 90 GLY A O 1
ATOM 692 N N . GLY A 1 91 ? 15.546 -21.726 -10.235 1.00 57.06 91 GLY A N 1
ATOM 693 C CA . GLY A 1 91 ? 15.024 -21.000 -9.075 1.00 57.06 91 GLY A CA 1
ATOM 694 C C . GLY A 1 91 ? 15.512 -19.550 -8.912 1.00 57.06 91 GLY A C 1
ATOM 695 O O . GLY A 1 91 ? 15.220 -18.944 -7.886 1.00 57.06 91 GLY A O 1
ATOM 696 N N . GLU A 1 92 ? 16.205 -18.958 -9.894 1.00 58.88 92 GLU A N 1
ATOM 697 C CA . GLU A 1 92 ? 16.665 -17.552 -9.845 1.00 58.88 92 GLU A CA 1
ATOM 698 C C . GLU A 1 92 ? 15.789 -16.596 -10.676 1.00 58.88 92 GLU A C 1
ATOM 700 O O . GLU A 1 92 ? 16.247 -15.561 -11.163 1.00 58.88 92 GLU A O 1
ATOM 705 N N . GLY A 1 93 ? 14.513 -16.938 -10.860 1.00 64.81 93 GLY A N 1
ATOM 706 C CA . GLY A 1 93 ? 13.559 -16.097 -11.578 1.00 64.81 93 GLY A CA 1
ATOM 707 C C . GLY A 1 93 ? 13.436 -14.710 -10.939 1.00 64.81 93 GLY A C 1
ATOM 708 O O . GLY A 1 93 ? 13.070 -14.588 -9.773 1.00 64.81 93 GLY A O 1
ATOM 709 N N . GLY A 1 94 ? 13.734 -13.662 -11.713 1.00 64.06 94 GLY A N 1
ATOM 710 C CA . GLY A 1 94 ? 13.505 -12.263 -11.330 1.00 64.06 94 GLY A CA 1
ATOM 711 C C . GLY A 1 94 ? 14.742 -11.463 -10.920 1.00 64.06 94 GLY A C 1
ATOM 712 O O . GLY A 1 94 ? 14.602 -10.298 -10.554 1.00 64.06 94 GLY A O 1
ATOM 713 N N . ARG A 1 95 ? 15.951 -12.034 -10.993 1.00 70.19 95 ARG A N 1
ATOM 714 C CA . ARG A 1 95 ? 17.177 -11.253 -10.785 1.00 70.19 95 ARG A CA 1
ATOM 715 C C . ARG A 1 95 ? 17.404 -10.333 -11.977 1.00 70.19 95 ARG A C 1
ATOM 717 O O . ARG A 1 95 ? 17.635 -10.796 -13.091 1.00 70.19 95 ARG A O 1
ATOM 724 N N . ILE A 1 96 ? 17.323 -9.031 -11.736 1.00 70.00 96 ILE A N 1
ATOM 725 C CA . ILE A 1 96 ? 17.722 -8.023 -12.713 1.00 70.00 96 ILE A CA 1
ATOM 726 C C . ILE A 1 96 ? 19.243 -7.933 -12.631 1.00 70.00 96 ILE A C 1
ATOM 728 O O . ILE A 1 96 ? 19.790 -7.448 -11.643 1.00 70.00 96 ILE A O 1
ATOM 732 N N . LEU A 1 97 ? 19.919 -8.464 -13.645 1.00 74.69 97 LEU A N 1
ATOM 733 C CA . LEU A 1 97 ? 21.357 -8.297 -13.810 1.00 74.69 97 LEU A CA 1
ATOM 734 C C . LEU A 1 97 ? 21.589 -6.912 -14.409 1.00 74.69 97 LEU A C 1
ATOM 736 O O . LEU A 1 97 ? 21.173 -6.648 -15.536 1.00 74.69 97 LEU A O 1
ATOM 740 N N . TYR A 1 98 ? 22.213 -6.029 -13.634 1.00 77.00 98 TYR A N 1
ATOM 741 C CA . TYR A 1 98 ? 22.746 -4.783 -14.163 1.00 77.00 98 TYR A CA 1
ATOM 742 C C . TYR A 1 98 ? 24.147 -5.050 -14.708 1.00 77.00 98 TYR A C 1
ATOM 744 O O . TYR A 1 98 ? 25.040 -5.447 -13.959 1.00 77.00 98 TYR A O 1
ATOM 752 N N . GLU A 1 99 ? 24.330 -4.852 -16.009 1.00 78.00 99 GLU A N 1
ATOM 753 C CA . GLU A 1 99 ? 25.650 -4.790 -16.627 1.00 78.00 99 GLU A CA 1
ATOM 754 C C . GLU A 1 99 ? 25.995 -3.317 -16.829 1.00 78.00 99 GLU A C 1
ATOM 756 O O . GLU A 1 99 ? 25.321 -2.621 -17.587 1.00 78.00 99 GLU A O 1
ATOM 761 N N . MET A 1 100 ? 27.030 -2.845 -16.133 1.00 76.50 100 MET A N 1
ATOM 762 C CA . MET A 1 100 ? 27.489 -1.463 -16.251 1.00 76.50 100 MET A CA 1
ATOM 763 C C . MET A 1 100 ? 27.984 -1.220 -17.679 1.00 76.50 100 MET A C 1
ATOM 765 O O . MET A 1 100 ? 28.942 -1.851 -18.142 1.00 76.50 100 MET A O 1
ATOM 769 N N . GLY A 1 101 ? 27.277 -0.357 -18.404 1.00 76.69 101 GLY A N 1
ATOM 770 C CA . GLY A 1 101 ? 27.591 -0.034 -19.787 1.00 76.69 101 GLY A CA 1
ATOM 771 C C . GLY A 1 101 ? 28.873 0.787 -19.877 1.00 76.69 101 GLY A C 1
ATOM 772 O O . GLY A 1 101 ? 29.150 1.626 -19.034 1.00 76.69 101 GLY A O 1
ATOM 773 N N . ARG A 1 102 ? 29.656 0.600 -20.943 1.00 69.31 102 ARG A N 1
ATOM 774 C CA . ARG A 1 102 ? 30.824 1.460 -21.221 1.00 69.31 102 ARG A CA 1
ATOM 775 C C . ARG A 1 102 ? 30.436 2.928 -21.480 1.00 69.31 102 ARG A C 1
ATOM 777 O O . ARG A 1 102 ? 31.287 3.805 -21.395 1.00 69.31 102 ARG A O 1
ATOM 784 N N . GLU A 1 103 ? 29.187 3.157 -21.873 1.00 65.50 103 GLU A N 1
ATOM 785 C CA . GLU A 1 103 ? 28.594 4.478 -22.118 1.00 65.50 103 GLU A CA 1
ATOM 786 C C . GLU A 1 103 ? 27.995 5.103 -20.848 1.00 65.50 103 GLU A C 1
ATOM 788 O O . GLU A 1 103 ? 27.516 6.227 -20.923 1.00 65.50 103 GLU A O 1
ATOM 793 N N . ASP A 1 104 ? 28.007 4.383 -19.719 1.00 77.88 104 ASP A N 1
ATOM 794 C CA . ASP A 1 104 ? 27.566 4.892 -18.420 1.00 77.88 104 ASP A CA 1
ATOM 795 C C . ASP A 1 104 ? 28.614 5.899 -17.926 1.00 77.88 104 ASP A C 1
ATOM 797 O O . ASP A 1 104 ? 29.770 5.545 -17.683 1.00 77.88 104 ASP A O 1
ATOM 801 N N . ASP A 1 105 ? 28.234 7.171 -17.874 1.00 69.25 105 ASP A N 1
ATOM 802 C CA . ASP A 1 105 ? 29.065 8.326 -17.535 1.00 69.25 105 ASP A CA 1
ATOM 803 C C . ASP A 1 105 ? 29.091 8.589 -16.029 1.00 69.25 105 ASP A C 1
ATOM 805 O O . ASP A 1 105 ? 29.227 9.738 -15.624 1.00 69.25 105 ASP A O 1
ATOM 809 N N . PHE A 1 106 ? 28.983 7.518 -15.231 1.00 66.44 106 PHE A N 1
ATOM 810 C CA . PHE A 1 106 ? 29.136 7.530 -13.779 1.00 66.44 106 PHE A CA 1
ATOM 811 C C . PHE A 1 106 ? 30.496 8.161 -13.451 1.00 66.44 106 PHE A C 1
ATOM 813 O O . PHE A 1 106 ? 31.539 7.503 -13.512 1.00 66.44 106 PHE A O 1
ATOM 820 N N . ASP A 1 107 ? 30.494 9.476 -13.241 1.00 65.38 107 ASP A N 1
ATOM 821 C CA . ASP A 1 107 ? 31.683 10.227 -12.909 1.00 65.38 107 ASP A CA 1
ATOM 822 C C . ASP A 1 107 ? 31.977 10.002 -11.426 1.00 65.38 107 ASP A C 1
ATOM 824 O O . ASP A 1 107 ? 31.087 9.915 -10.584 1.00 65.38 107 ASP A O 1
ATOM 828 N N . ASP A 1 108 ? 33.254 9.859 -11.090 1.00 64.12 108 ASP A N 1
ATOM 829 C CA . ASP A 1 108 ? 33.672 9.722 -9.695 1.00 64.12 108 ASP A CA 1
ATOM 830 C C . ASP A 1 108 ? 33.483 11.056 -8.909 1.00 64.12 108 ASP A C 1
ATOM 832 O O . ASP A 1 108 ? 33.954 11.166 -7.777 1.00 64.12 108 ASP A O 1
ATOM 836 N N . GLU A 1 109 ? 32.853 12.087 -9.504 1.00 60.16 109 GLU A N 1
ATOM 837 C CA . GLU A 1 109 ? 32.660 13.437 -8.943 1.00 60.16 109 GLU A CA 1
ATOM 838 C C . GLU A 1 109 ? 31.259 13.660 -8.322 1.00 60.16 109 GLU A C 1
ATOM 840 O O . GLU A 1 109 ? 31.127 14.550 -7.479 1.00 60.16 109 GLU A O 1
ATOM 845 N N . GLU A 1 110 ? 30.220 12.879 -8.658 1.00 60.34 110 GLU A N 1
ATOM 846 C CA . GLU A 1 110 ? 28.858 13.070 -8.107 1.00 60.34 110 GLU A CA 1
ATOM 847 C C . GLU A 1 110 ? 28.661 12.487 -6.683 1.00 60.34 110 GLU A C 1
ATOM 849 O O . GLU A 1 110 ? 27.758 12.910 -5.957 1.00 60.34 110 GLU A O 1
ATOM 854 N N . ASP A 1 111 ? 29.544 11.593 -6.219 1.00 63.19 111 ASP A N 1
ATOM 855 C CA . ASP A 1 111 ? 29.447 10.908 -4.911 1.00 63.19 111 ASP A CA 1
ATOM 856 C C . ASP A 1 111 ? 29.913 11.754 -3.690 1.00 63.19 111 ASP A C 1
ATOM 858 O O . ASP A 1 111 ? 30.005 11.238 -2.572 1.00 63.19 111 ASP A O 1
ATOM 862 N N . GLU A 1 112 ? 30.197 13.056 -3.851 1.00 59.00 112 GLU A N 1
ATOM 863 C CA . GLU A 1 112 ? 30.745 13.926 -2.784 1.00 59.00 112 GLU A CA 1
ATOM 864 C C . GLU A 1 112 ? 29.716 14.840 -2.064 1.00 59.00 112 GLU A C 1
ATOM 866 O O . GLU A 1 112 ? 30.103 15.844 -1.454 1.00 59.00 112 GLU A O 1
ATOM 871 N N . ILE A 1 113 ? 28.412 14.512 -2.085 1.00 55.88 113 ILE A N 1
ATOM 872 C CA . ILE A 1 113 ? 27.345 15.310 -1.421 1.00 55.88 113 ILE A CA 1
ATOM 873 C C . ILE A 1 113 ? 26.810 14.757 -0.093 1.00 55.88 113 ILE A C 1
ATOM 875 O O . ILE A 1 113 ? 26.584 13.534 0.040 1.00 55.88 113 ILE A O 1
#

Secondary structure (DSSP, 8-state):
-EEE-TTS-EEE--EEEETTEEEEGGGSTTTPPP---------------S---S-S----SS--SPPHHHHHHHHT---TTHHHHHHHSTT-TT-------TT----TTGGG-

pLDDT: mean 71.74, std 17.03, range [32.91, 91.75]

InterPro domains:
  IPR019519 Elongator complex protein 5 [PF10483] (1-99)
  IPR019519 Elongator complex protein 5 [PTHR15641] (1-111)

Organism: Magnaporthiopsis poae (strain ATCC 64411 / 73-15) (NCBI:txid644358)